Protein AF-A0A7X2BRE0-F1 (afdb_monomer)

Nearest PDB structures (foldseek):
  9hcj-assembly1_D0  TM=7.430E-01  e=8.996E+00  Dictyostelium discoideum

Foldseek 3Di:
DDPPVLVVLLCLLAVNDLVDPVSLCCNVVPSLVVLVVVLVVLVVVCVVCVVPDDPVVSVVSVVSSVSSVVSNVSSVVSNPVNDPPCVPPPVVVVVVVVVVVVVVVVD

Solvent-accessible surface area (backbone atoms only — not comparable to full-atom values): 6097 Å² total; per-residue (Å²): 130,75,56,69,70,58,49,52,40,42,46,47,34,68,71,45,60,71,85,42,65,69,51,43,49,45,40,62,74,46,35,50,56,51,50,54,49,51,40,51,52,52,52,53,55,48,61,81,45,50,92,82,49,60,69,72,56,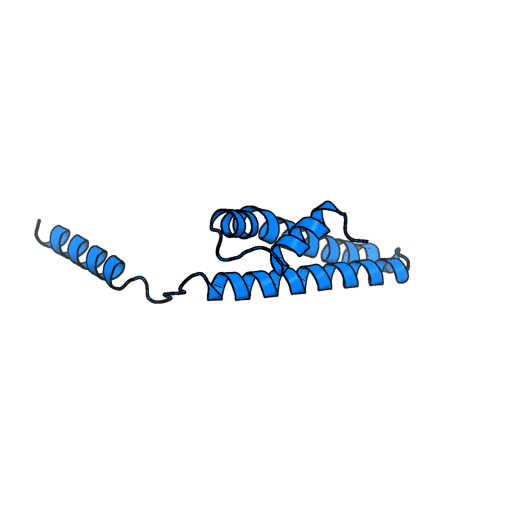56,53,52,53,50,55,46,40,50,52,50,52,51,25,52,52,47,33,50,55,52,49,54,71,70,43,83,78,60,81,57,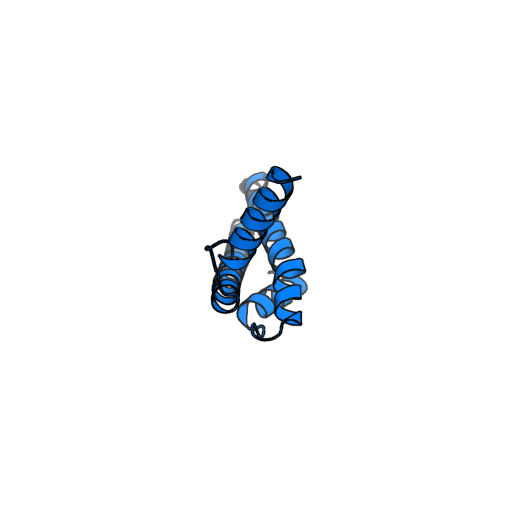70,48,68,63,65,52,47,53,52,52,53,54,52,52,56,64,71,74,104

Secondary structure (DSSP, 8-state):
---HHHHHHHHHHHHS-TTSHHHHHHIIIIIHHHHHHHHHHHHHHHHHTTTTS-HHHHHHHHHHHHHHHHHHHHHHHHHHHHS----S--HHHHHHHHHHHHHHT--

Mean predicted aligned error: 10.41 Å

Radius of gyration: 21.09 Å; Cα contacts (8 Å, |Δi|>4): 62; chains: 1; bounding box: 35×39×68 Å

Sequence (107 aa):
MLPSHLLRMVSLCISGDYQDAAVRARIKEKCIPFLAKHRR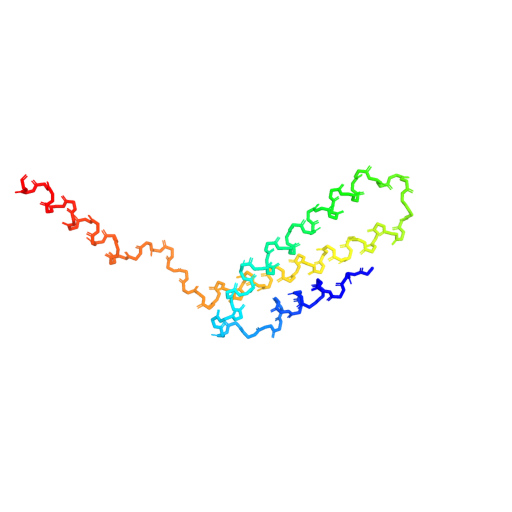EVLAGSYNGRHVRPAGFIRKMIEGSQLIRRALAHAHISLTAVESTSNVISFHAASMRRNAVNLSAIA

Structure (mmCIF, N/CA/C/O backbone):
data_AF-A0A7X2BRE0-F1
#
_entry.id   AF-A0A7X2BRE0-F1
#
loop_
_atom_site.group_PDB
_atom_site.id
_atom_site.type_symbol
_atom_site.label_atom_id
_atom_site.label_alt_id
_atom_site.label_comp_id
_atom_site.label_asym_id
_atom_site.label_entity_id
_atom_site.label_seq_id
_atom_site.pdbx_PDB_ins_code
_atom_site.Cartn_x
_atom_site.Cartn_y
_atom_site.Cartn_z
_atom_site.occupancy
_atom_site.B_iso_or_equiv
_atom_site.auth_seq_id
_atom_site.auth_comp_id
_atom_site.auth_asym_id
_atom_site.auth_atom_id
_atom_site.pdbx_PDB_model_num
ATOM 1 N N . MET A 1 1 ? 7.813 -7.621 -13.076 1.00 66.56 1 MET A N 1
ATOM 2 C CA . MET A 1 1 ? 6.589 -7.984 -12.332 1.00 66.56 1 MET A CA 1
A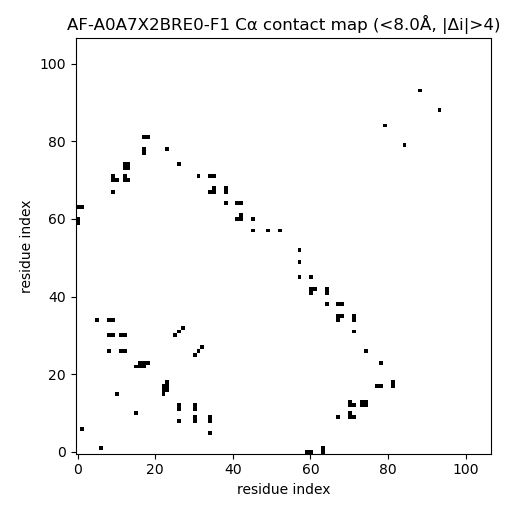TOM 3 C C . MET A 1 1 ? 6.829 -7.682 -10.869 1.00 66.56 1 MET A C 1
ATOM 5 O O . MET A 1 1 ? 7.970 -7.801 -10.437 1.00 66.56 1 MET A O 1
ATOM 9 N N . LEU A 1 2 ? 5.802 -7.256 -10.132 1.00 81.88 2 LEU A N 1
ATOM 10 C CA . LEU A 1 2 ? 5.925 -7.096 -8.684 1.00 81.88 2 LEU A CA 1
ATOM 11 C C . LEU A 1 2 ? 6.195 -8.464 -8.035 1.00 81.88 2 LEU A C 1
ATOM 13 O O . LEU A 1 2 ? 5.502 -9.426 -8.372 1.00 81.88 2 LEU A O 1
ATOM 17 N N . PRO A 1 3 ? 7.161 -8.560 -7.107 1.00 88.94 3 PRO A N 1
ATOM 18 C CA . PRO A 1 3 ? 7.341 -9.736 -6.271 1.00 88.94 3 PRO A CA 1
ATOM 19 C C . PRO A 1 3 ? 6.034 -10.187 -5.609 1.00 88.94 3 PRO A C 1
ATOM 21 O O . PRO A 1 3 ? 5.238 -9.366 -5.147 1.00 88.94 3 PRO A O 1
ATOM 24 N N . SER A 1 4 ? 5.840 -11.502 -5.509 1.00 91.75 4 SER A N 1
ATOM 25 C CA . SER A 1 4 ? 4.614 -12.113 -4.976 1.00 91.75 4 SER A CA 1
ATOM 26 C C . SER A 1 4 ? 4.261 -11.630 -3.565 1.00 91.75 4 SER A C 1
ATOM 28 O O . SER A 1 4 ? 3.094 -11.388 -3.269 1.00 91.75 4 SER A O 1
ATOM 30 N N . HIS A 1 5 ? 5.255 -11.419 -2.699 1.00 92.44 5 HIS A N 1
ATOM 31 C CA . HIS A 1 5 ? 5.029 -10.893 -1.353 1.00 92.44 5 HIS A CA 1
ATOM 32 C C . HIS A 1 5 ? 4.468 -9.459 -1.365 1.00 92.44 5 HIS A C 1
ATOM 34 O O . HIS A 1 5 ? 3.583 -9.151 -0.568 1.00 92.44 5 HIS A O 1
ATOM 40 N N . LEU A 1 6 ? 4.909 -8.605 -2.297 1.00 93.56 6 LEU A N 1
ATOM 41 C CA . LEU A 1 6 ? 4.367 -7.253 -2.456 1.00 93.56 6 LEU A CA 1
ATOM 42 C C . LEU A 1 6 ? 2.955 -7.288 -3.035 1.00 93.56 6 LEU A C 1
ATOM 44 O O . LEU A 1 6 ? 2.110 -6.519 -2.591 1.00 93.56 6 LEU A O 1
ATOM 48 N N . LEU A 1 7 ? 2.670 -8.210 -3.961 1.00 94.75 7 LEU A N 1
ATOM 49 C CA . LEU A 1 7 ? 1.309 -8.415 -4.464 1.00 94.75 7 LEU A CA 1
ATOM 50 C C . LEU A 1 7 ? 0.346 -8.829 -3.348 1.00 94.75 7 LEU A C 1
ATOM 52 O O . LEU A 1 7 ? -0.764 -8.311 -3.295 1.00 94.75 7 LEU A O 1
ATOM 56 N N . ARG A 1 8 ? 0.772 -9.685 -2.411 1.00 95.62 8 ARG A N 1
ATOM 57 C CA . ARG A 1 8 ? -0.044 -10.030 -1.233 1.00 95.62 8 ARG A CA 1
ATOM 58 C C . ARG A 1 8 ? -0.313 -8.815 -0.345 1.00 95.62 8 ARG A C 1
ATOM 60 O O . ARG A 1 8 ? -1.436 -8.639 0.109 1.00 95.62 8 ARG A O 1
ATOM 67 N N . MET A 1 9 ? 0.690 -7.964 -0.113 1.00 96.94 9 MET A N 1
ATOM 68 C CA . MET A 1 9 ? 0.499 -6.724 0.652 1.00 96.94 9 MET A CA 1
ATOM 69 C C . MET A 1 9 ? -0.447 -5.754 -0.064 1.00 96.94 9 MET A C 1
ATOM 71 O O . MET A 1 9 ? -1.330 -5.191 0.570 1.00 96.94 9 MET A O 1
ATOM 75 N N . VAL A 1 10 ? -0.297 -5.597 -1.383 1.00 96.56 10 VAL A N 1
ATOM 76 C CA . VAL A 1 10 ? -1.205 -4.801 -2.222 1.00 96.56 10 VAL A CA 1
ATOM 77 C C . VAL A 1 10 ? -2.630 -5.344 -2.142 1.00 96.56 10 VAL A C 1
ATOM 79 O O . VAL A 1 10 ? -3.555 -4.569 -1.932 1.00 96.56 10 VAL A O 1
ATOM 82 N N . SER A 1 11 ? -2.804 -6.662 -2.250 1.00 96.31 11 SER A N 1
ATOM 83 C CA . SER A 1 11 ? -4.109 -7.315 -2.131 1.00 96.31 11 SER A CA 1
ATOM 84 C C . SER A 1 11 ? -4.739 -7.068 -0.765 1.00 96.31 11 SER A C 1
ATOM 86 O O . SER A 1 11 ? -5.926 -6.773 -0.700 1.00 96.31 11 SER A O 1
ATOM 88 N N . LEU A 1 12 ? -3.959 -7.128 0.318 1.00 95.81 12 LEU A N 1
ATOM 89 C CA . LEU A 1 12 ? -4.458 -6.830 1.660 1.00 95.81 12 LEU A CA 1
ATOM 90 C C . LEU A 1 12 ? -4.883 -5.357 1.801 1.00 95.81 12 LEU A C 1
ATOM 92 O O . LEU A 1 12 ? -5.882 -5.073 2.443 1.00 95.81 12 LEU A O 1
ATOM 96 N N . CYS A 1 13 ? -4.174 -4.425 1.159 1.00 95.00 13 CYS A N 1
ATOM 97 C CA . CYS A 1 13 ? -4.530 -3.000 1.119 1.00 95.00 13 CYS A CA 1
ATOM 98 C C . CYS A 1 13 ? -5.742 -2.657 0.227 1.00 95.00 13 CYS A C 1
ATOM 100 O O . CYS A 1 13 ? -6.169 -1.503 0.202 1.00 95.00 13 CYS A O 1
ATOM 102 N N . ILE A 1 14 ? -6.250 -3.601 -0.566 1.00 95.06 14 ILE A N 1
ATOM 103 C CA . ILE A 1 14 ? -7.395 -3.376 -1.462 1.00 95.06 14 ILE A CA 1
ATOM 104 C C . ILE A 1 14 ? -8.610 -4.160 -0.972 1.00 95.06 14 ILE A C 1
ATOM 106 O O . ILE A 1 14 ? -9.693 -3.605 -0.853 1.00 95.06 14 ILE A O 1
ATOM 110 N N . SER A 1 15 ? -8.416 -5.441 -0.677 1.00 94.56 15 SER A N 1
ATOM 111 C CA . SER A 1 15 ? -9.486 -6.394 -0.376 1.00 94.56 15 SER A CA 1
ATOM 112 C C . SER A 1 15 ? -9.482 -6.867 1.077 1.00 94.56 15 SER A C 1
ATOM 114 O O . SER A 1 15 ? -10.256 -7.755 1.418 1.00 94.56 15 SER A O 1
ATOM 116 N N . GLY A 1 16 ? -8.581 -6.354 1.920 1.00 92.00 16 GLY A N 1
ATOM 117 C CA . GLY A 1 16 ? -8.569 -6.692 3.341 1.00 92.00 16 GLY A CA 1
ATOM 118 C C . GLY A 1 16 ? -9.840 -6.212 4.036 1.00 92.00 16 GLY A C 1
ATOM 119 O O . GLY A 1 16 ? -10.389 -5.172 3.680 1.00 92.00 16 GLY A O 1
ATOM 120 N N . ASP A 1 17 ? -10.291 -6.958 5.041 1.00 94.06 17 ASP A N 1
ATOM 121 C CA . ASP A 1 17 ? -11.404 -6.523 5.877 1.00 94.06 17 ASP A CA 1
ATOM 122 C C . ASP A 1 17 ? -10.948 -5.394 6.811 1.00 94.06 17 ASP A C 1
ATOM 124 O O . ASP A 1 17 ? -10.228 -5.609 7.785 1.00 94.06 17 ASP A O 1
ATOM 128 N N . TYR A 1 18 ? -11.357 -4.166 6.499 1.00 91.62 18 TYR A N 1
ATOM 129 C CA . TYR A 1 18 ? -11.023 -2.990 7.297 1.00 91.62 18 TYR A CA 1
ATOM 130 C C . TYR A 1 18 ? -11.794 -2.918 8.619 1.00 91.62 18 TYR A C 1
ATOM 132 O O . TYR A 1 18 ? -11.419 -2.112 9.471 1.00 91.62 18 TYR A O 1
ATOM 140 N N . GLN A 1 19 ? -12.828 -3.737 8.830 1.00 90.19 19 GLN A N 1
ATOM 141 C CA . GLN A 1 19 ? -13.545 -3.806 10.107 1.00 90.19 19 GLN A CA 1
ATOM 142 C C . GLN A 1 19 ? -12.765 -4.608 11.156 1.00 90.19 19 GLN A C 1
ATOM 144 O O . GLN A 1 19 ? -12.830 -4.291 12.348 1.00 90.19 19 GLN A O 1
ATOM 149 N N . ASP A 1 20 ? -11.920 -5.547 10.727 1.00 93.50 20 ASP A N 1
ATOM 150 C CA . ASP A 1 20 ? -11.016 -6.283 11.610 1.00 93.50 20 ASP A CA 1
ATOM 151 C C . ASP A 1 20 ? -9.824 -5.412 12.062 1.00 93.50 20 ASP A C 1
ATOM 153 O O . ASP A 1 20 ? -9.012 -4.919 11.270 1.00 93.50 20 ASP A O 1
ATOM 157 N N . ALA A 1 21 ? -9.691 -5.244 13.381 1.00 91.31 21 ALA A N 1
ATOM 158 C CA . ALA A 1 21 ? -8.604 -4.493 14.000 1.00 91.31 21 ALA A CA 1
ATOM 159 C C . ALA A 1 21 ? -7.216 -5.092 13.716 1.00 91.31 21 ALA A C 1
ATOM 161 O O . ALA A 1 21 ? -6.262 -4.337 13.513 1.00 91.31 21 ALA A O 1
ATOM 162 N N . ALA A 1 22 ? -7.091 -6.421 13.651 1.00 93.12 22 ALA A N 1
ATOM 163 C CA . ALA A 1 22 ? -5.821 -7.086 13.367 1.00 93.12 22 ALA A CA 1
ATOM 164 C C . ALA A 1 22 ? -5.369 -6.832 11.921 1.00 93.12 22 ALA A C 1
ATOM 166 O O . ALA A 1 22 ? -4.184 -6.593 11.658 1.00 93.12 22 ALA A O 1
ATOM 167 N N . VAL A 1 23 ? -6.318 -6.818 10.978 1.00 93.25 23 VAL A N 1
ATOM 168 C CA . VAL A 1 23 ? -6.060 -6.470 9.574 1.00 93.25 23 VAL A CA 1
ATOM 169 C C . VAL A 1 23 ? -5.652 -5.004 9.454 1.00 93.25 23 VAL A C 1
ATOM 171 O O . VAL A 1 23 ? -4.628 -4.717 8.825 1.00 93.25 23 VAL A O 1
ATOM 174 N N . ARG A 1 24 ? -6.364 -4.075 10.111 1.00 93.81 24 ARG A N 1
ATOM 175 C CA . ARG A 1 24 ? -5.980 -2.651 10.132 1.00 93.81 24 ARG A CA 1
ATOM 176 C C . ARG A 1 24 ? -4.575 -2.438 10.688 1.00 93.81 24 ARG A C 1
ATOM 178 O O . ARG A 1 24 ? -3.775 -1.750 10.051 1.00 93.81 24 ARG A O 1
ATOM 185 N N . ALA A 1 25 ? -4.254 -3.047 11.831 1.00 93.75 25 ALA A N 1
ATOM 186 C CA . ALA A 1 25 ? -2.928 -2.960 12.441 1.00 93.75 25 ALA A CA 1
ATOM 187 C C . ALA A 1 25 ? -1.847 -3.459 11.472 1.00 93.75 25 ALA A C 1
ATOM 189 O O . ALA A 1 25 ? -0.880 -2.756 11.183 1.00 93.75 25 ALA A O 1
ATOM 190 N N . ARG A 1 26 ? -2.063 -4.622 10.846 1.00 95.06 26 ARG A N 1
ATOM 191 C CA . ARG A 1 26 ? -1.136 -5.177 9.852 1.00 95.06 26 ARG A CA 1
ATOM 192 C C . ARG A 1 26 ? -0.950 -4.269 8.635 1.00 95.06 26 ARG A C 1
ATOM 194 O O . ARG A 1 26 ? 0.177 -4.123 8.153 1.00 95.06 26 ARG A O 1
ATOM 201 N N . ILE A 1 27 ? -2.023 -3.661 8.131 1.00 95.06 27 ILE A N 1
ATOM 202 C CA . ILE A 1 27 ? -1.955 -2.722 7.005 1.00 95.06 27 ILE A CA 1
ATOM 203 C C . ILE A 1 27 ? -1.119 -1.494 7.386 1.00 95.06 27 ILE A C 1
ATOM 205 O O . ILE A 1 27 ? -0.227 -1.109 6.626 1.00 95.06 27 ILE A O 1
ATOM 209 N N . LYS A 1 28 ? -1.367 -0.915 8.564 1.00 93.69 28 LYS A N 1
ATOM 210 C CA . LYS A 1 28 ? -0.684 0.285 9.065 1.00 93.69 28 LYS A CA 1
ATOM 211 C C . LYS A 1 28 ? 0.786 0.056 9.388 1.00 93.69 28 LYS A C 1
ATOM 213 O O . LYS A 1 28 ? 1.632 0.835 8.964 1.00 93.69 28 LYS A O 1
ATOM 218 N N . GLU A 1 29 ? 1.087 -1.002 10.126 1.00 95.31 29 GLU A N 1
ATOM 219 C CA . GLU A 1 29 ? 2.422 -1.241 10.674 1.00 95.31 29 GLU A CA 1
ATOM 220 C C . GLU A 1 29 ? 3.358 -1.899 9.663 1.00 95.31 29 GLU A C 1
ATOM 222 O O . GLU A 1 29 ? 4.565 -1.663 9.686 1.00 95.31 29 GLU A O 1
ATOM 227 N N . LYS A 1 30 ? 2.820 -2.732 8.761 1.00 94.75 30 LYS A N 1
ATOM 228 C CA . LYS A 1 30 ? 3.636 -3.503 7.815 1.00 94.75 30 LYS A CA 1
ATOM 229 C C . LYS A 1 30 ? 3.422 -3.065 6.378 1.00 94.75 30 LYS A C 1
ATOM 231 O O . LYS A 1 30 ? 4.379 -2.653 5.727 1.00 94.75 30 LYS A O 1
ATOM 236 N N . CYS A 1 31 ? 2.197 -3.163 5.862 1.00 94.81 31 CYS A N 1
ATOM 237 C CA . CYS A 1 31 ? 1.965 -3.020 4.423 1.00 94.81 31 CYS A CA 1
ATOM 238 C C . CYS A 1 31 ? 2.258 -1.605 3.918 1.00 94.81 31 CYS A C 1
ATOM 240 O O . CYS A 1 31 ? 3.029 -1.458 2.971 1.00 94.81 31 CYS A O 1
ATOM 242 N N . ILE A 1 32 ? 1.699 -0.570 4.553 1.00 95.25 32 ILE A N 1
ATOM 243 C CA . ILE A 1 32 ? 1.881 0.822 4.121 1.00 95.25 32 ILE A CA 1
ATOM 244 C C . ILE A 1 32 ? 3.369 1.224 4.133 1.00 95.25 32 ILE A C 1
ATOM 246 O O . ILE A 1 32 ? 3.855 1.661 3.083 1.00 95.25 32 ILE A O 1
ATOM 250 N N . PRO A 1 33 ? 4.135 1.036 5.231 1.00 95.88 33 PRO A N 1
ATOM 251 C CA . PRO A 1 33 ? 5.550 1.401 5.266 1.00 95.88 33 PRO A CA 1
ATOM 252 C C . PRO A 1 33 ? 6.391 0.666 4.219 1.00 95.88 33 PRO A C 1
ATOM 254 O O . PRO A 1 33 ? 7.168 1.305 3.503 1.00 95.88 33 PRO A O 1
ATOM 257 N N . PHE A 1 34 ? 6.215 -0.655 4.078 1.00 95.50 34 PHE A N 1
ATOM 258 C CA . PHE A 1 34 ? 6.981 -1.451 3.112 1.00 95.50 34 PHE A CA 1
ATOM 259 C C . PHE A 1 34 ? 6.675 -1.060 1.670 1.00 95.50 34 PHE A C 1
ATOM 261 O O . PHE A 1 34 ? 7.594 -0.825 0.884 1.00 95.50 34 PHE A O 1
ATOM 268 N N . LEU A 1 35 ? 5.393 -0.959 1.317 1.00 95.62 35 LEU A N 1
ATOM 269 C CA . LEU A 1 35 ? 4.972 -0.604 -0.034 1.00 95.62 35 LEU A CA 1
ATOM 270 C C . LEU A 1 35 ? 5.411 0.821 -0.396 1.00 95.62 35 LEU A C 1
ATOM 272 O O . LEU A 1 35 ? 5.922 1.049 -1.494 1.00 95.62 35 LEU A O 1
ATOM 276 N N . ALA A 1 36 ? 5.284 1.776 0.531 1.00 94.88 36 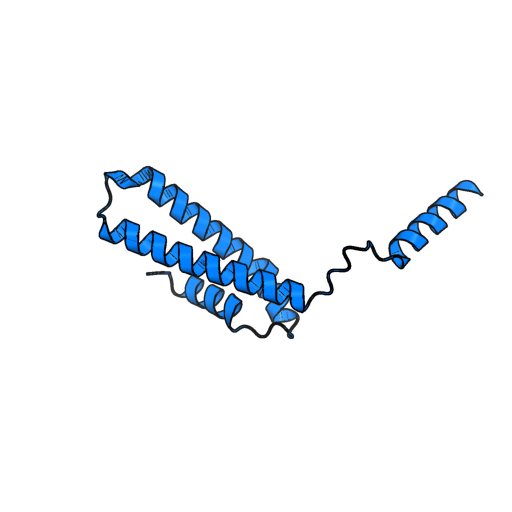ALA A N 1
ATOM 277 C CA . ALA A 1 36 ? 5.740 3.147 0.321 1.00 94.88 36 ALA A CA 1
ATOM 278 C C . ALA A 1 36 ? 7.262 3.228 0.135 1.00 94.88 36 ALA A C 1
ATOM 280 O O . ALA A 1 36 ? 7.732 3.924 -0.770 1.00 94.88 36 ALA A O 1
ATOM 281 N N . LYS A 1 37 ? 8.033 2.497 0.953 1.00 94.38 37 LYS A N 1
ATOM 282 C CA . LYS A 1 37 ? 9.493 2.404 0.827 1.00 94.38 37 LYS A CA 1
ATOM 283 C C . LYS A 1 37 ? 9.892 1.812 -0.524 1.00 94.38 37 LYS A C 1
ATOM 285 O O . LYS A 1 37 ? 10.598 2.482 -1.275 1.00 94.38 37 LYS A O 1
ATOM 290 N N . HIS A 1 38 ? 9.360 0.641 -0.874 1.00 92.94 38 HIS A N 1
ATOM 291 C CA . HIS A 1 38 ? 9.662 -0.020 -2.144 1.00 92.94 38 HIS A CA 1
ATOM 292 C C . HIS A 1 38 ? 9.335 0.878 -3.341 1.00 92.94 38 HIS A C 1
ATOM 294 O O . HIS A 1 38 ? 10.133 1.012 -4.265 1.00 92.94 38 HIS A O 1
ATOM 300 N N . ARG A 1 39 ? 8.185 1.564 -3.312 1.00 92.88 39 ARG A N 1
ATOM 301 C CA . ARG A 1 39 ? 7.806 2.508 -4.368 1.00 92.88 39 ARG A CA 1
ATOM 302 C C . ARG A 1 39 ? 8.848 3.618 -4.548 1.00 92.88 39 ARG A C 1
ATOM 304 O O . ARG A 1 39 ? 9.182 3.945 -5.686 1.00 92.88 39 ARG A O 1
ATOM 311 N N . ARG A 1 40 ? 9.348 4.210 -3.457 1.00 91.44 40 ARG A N 1
ATOM 312 C CA . ARG A 1 40 ? 10.385 5.257 -3.520 1.00 91.44 40 ARG A CA 1
ATOM 313 C C . ARG A 1 40 ? 11.698 4.717 -4.081 1.00 91.44 40 ARG A C 1
ATOM 315 O O . ARG A 1 40 ? 12.258 5.339 -4.976 1.00 91.44 40 ARG A O 1
ATOM 322 N N . GLU A 1 41 ? 12.142 3.555 -3.612 1.00 90.12 41 GLU A N 1
ATOM 323 C CA . GLU A 1 41 ? 13.375 2.901 -4.077 1.00 90.12 41 GLU A CA 1
ATOM 324 C C . GLU A 1 41 ? 13.319 2.579 -5.571 1.00 90.12 41 GLU A C 1
ATOM 326 O O . GLU A 1 41 ? 14.256 2.867 -6.312 1.00 90.12 41 GLU A O 1
ATOM 331 N N . VAL A 1 42 ? 12.185 2.051 -6.036 1.00 87.38 42 VAL A N 1
ATOM 332 C CA . VAL A 1 42 ? 11.942 1.777 -7.453 1.00 87.38 42 VAL A CA 1
ATOM 333 C C . VAL A 1 42 ? 12.037 3.045 -8.292 1.00 87.38 42 VAL A C 1
ATOM 335 O O . VAL A 1 42 ? 12.681 3.027 -9.340 1.00 87.38 42 VAL A O 1
ATOM 338 N N . LEU A 1 43 ? 11.405 4.138 -7.861 1.00 86.12 43 LEU A N 1
ATOM 339 C CA . LEU A 1 43 ? 11.419 5.396 -8.609 1.00 86.12 43 LEU A CA 1
ATOM 340 C C . LEU A 1 43 ? 12.820 6.023 -8.633 1.00 86.12 43 LEU A C 1
ATOM 342 O O . LEU A 1 43 ? 13.280 6.421 -9.701 1.00 86.12 43 LEU A O 1
ATOM 346 N N . ALA A 1 44 ? 13.524 6.034 -7.499 1.00 85.81 44 ALA A N 1
ATOM 347 C CA . ALA A 1 44 ? 14.893 6.539 -7.406 1.00 85.81 44 ALA A CA 1
ATOM 348 C C . ALA A 1 44 ? 15.872 5.706 -8.252 1.00 85.81 44 ALA A C 1
ATOM 350 O O . ALA A 1 44 ? 16.633 6.248 -9.052 1.00 85.81 44 ALA A O 1
ATOM 351 N N . GLY A 1 45 ? 15.804 4.376 -8.150 1.00 79.25 45 GLY A N 1
ATOM 352 C CA . GLY A 1 45 ? 16.632 3.470 -8.947 1.00 79.25 45 GLY A CA 1
ATOM 353 C C . GLY A 1 45 ? 16.310 3.521 -10.443 1.00 79.25 45 GLY A C 1
ATOM 354 O O . GLY A 1 45 ? 17.208 3.383 -11.274 1.00 79.25 45 GLY A O 1
ATOM 355 N N . SER A 1 46 ? 15.044 3.764 -10.799 1.00 75.56 46 SER A N 1
ATOM 356 C CA . SER A 1 46 ? 14.646 3.980 -12.195 1.00 75.56 46 SER A CA 1
ATOM 357 C C . SER A 1 46 ? 15.210 5.286 -12.745 1.00 75.56 46 SER A C 1
ATOM 359 O O . SER A 1 46 ? 15.573 5.318 -13.913 1.00 75.56 46 SER A O 1
ATOM 361 N N . TYR A 1 47 ? 15.329 6.333 -11.925 1.00 77.81 47 TYR A N 1
ATOM 362 C CA . TYR A 1 47 ? 15.927 7.606 -12.327 1.00 77.81 47 TYR A CA 1
ATOM 363 C C . TYR A 1 47 ? 17.449 7.493 -12.527 1.00 77.81 47 TYR A C 1
ATOM 365 O O . TYR A 1 47 ? 17.944 7.820 -13.605 1.00 77.81 47 TYR A O 1
ATOM 373 N N . ASN A 1 48 ? 18.173 6.940 -11.546 1.00 78.62 48 ASN A N 1
ATOM 374 C CA . ASN A 1 48 ? 19.643 6.876 -11.551 1.00 78.62 48 ASN A CA 1
ATOM 375 C C . ASN A 1 48 ? 20.231 5.986 -12.666 1.00 78.62 48 ASN A C 1
ATOM 377 O O . ASN A 1 48 ? 21.366 6.190 -13.078 1.00 78.62 48 ASN A O 1
ATOM 381 N N . GLY A 1 49 ? 19.475 5.000 -13.166 1.00 72.62 49 GLY A N 1
ATOM 382 C CA . GLY A 1 49 ? 19.926 4.054 -14.198 1.00 72.62 49 GLY A CA 1
ATOM 383 C C . GLY A 1 49 ? 19.192 4.154 -15.536 1.00 72.62 49 GLY A C 1
ATOM 384 O O . GLY A 1 49 ? 19.314 3.240 -16.352 1.00 72.62 49 GLY A O 1
ATOM 385 N N . ARG A 1 50 ? 18.391 5.206 -15.767 1.00 73.38 50 ARG A N 1
ATOM 386 C CA . ARG A 1 50 ? 17.440 5.264 -16.897 1.00 73.38 50 ARG A CA 1
ATOM 387 C C . ARG A 1 50 ? 18.085 5.149 -18.278 1.00 73.38 50 ARG A C 1
ATOM 389 O O . ARG A 1 50 ? 17.484 4.580 -19.176 1.00 73.38 50 ARG A O 1
ATOM 396 N N . HIS A 1 51 ? 19.297 5.675 -18.438 1.00 78.38 51 HIS A N 1
ATOM 397 C CA . HIS A 1 51 ? 19.979 5.746 -19.733 1.00 78.38 51 HIS A CA 1
ATOM 398 C C . HIS A 1 51 ? 20.578 4.404 -20.172 1.00 78.38 51 HIS A C 1
ATOM 400 O O . HIS A 1 51 ? 20.815 4.198 -21.355 1.00 78.38 51 HIS A O 1
ATOM 406 N N . VAL A 1 52 ? 20.796 3.488 -19.225 1.00 82.12 52 VAL A N 1
ATOM 407 C CA . VAL A 1 52 ? 21.447 2.188 -19.460 1.00 82.12 52 VAL A CA 1
ATOM 408 C C . VAL A 1 52 ? 20.415 1.057 -19.570 1.00 82.12 52 VAL A C 1
ATOM 410 O O . VAL A 1 52 ? 20.727 -0.047 -20.006 1.00 82.12 52 VAL A O 1
ATOM 413 N N . ARG A 1 53 ? 19.162 1.300 -19.164 1.00 78.38 53 ARG A N 1
ATOM 414 C CA . ARG A 1 53 ? 18.131 0.259 -19.077 1.00 78.38 53 ARG A CA 1
ATOM 415 C C . ARG A 1 53 ? 17.221 0.246 -20.309 1.00 78.38 53 ARG A C 1
ATOM 417 O O . ARG A 1 53 ? 16.813 1.309 -20.772 1.00 78.38 53 ARG A O 1
ATOM 424 N N . PRO A 1 54 ? 16.797 -0.940 -20.783 1.00 84.12 54 PRO A N 1
ATOM 425 C CA . PRO A 1 54 ? 15.821 -1.046 -21.865 1.00 84.12 54 PRO A CA 1
ATOM 426 C C . PRO A 1 54 ? 14.502 -0.334 -21.531 1.00 84.12 54 PRO A C 1
ATOM 428 O O . PRO A 1 54 ? 13.990 -0.449 -20.415 1.00 84.12 54 PRO A O 1
ATOM 431 N N . ALA A 1 55 ? 13.885 0.325 -22.514 1.00 77.12 55 ALA A N 1
ATOM 432 C CA . ALA A 1 55 ? 12.626 1.056 -22.319 1.00 77.12 55 ALA A CA 1
ATOM 433 C C . ALA A 1 55 ? 11.497 0.176 -21.738 1.00 77.12 55 ALA A C 1
ATOM 435 O O . ALA A 1 55 ? 10.761 0.596 -20.841 1.00 77.12 55 ALA A O 1
ATOM 436 N N . GLY A 1 56 ? 11.404 -1.086 -22.176 1.00 82.56 56 GLY A N 1
ATOM 437 C CA . GLY A 1 56 ? 10.429 -2.050 -21.654 1.00 82.56 56 GLY A CA 1
ATOM 438 C C . GLY A 1 56 ? 10.619 -2.387 -20.169 1.00 82.56 56 GLY A C 1
ATOM 439 O O . GLY A 1 56 ? 9.652 -2.729 -19.488 1.00 82.56 56 GLY A O 1
ATOM 440 N N . PHE A 1 57 ? 11.838 -2.253 -19.639 1.00 82.69 57 PHE A N 1
ATOM 441 C CA . PHE A 1 57 ? 12.110 -2.417 -18.212 1.00 82.69 57 PHE A CA 1
ATOM 442 C C . PHE A 1 57 ? 11.537 -1.240 -17.413 1.00 82.69 57 PHE A C 1
ATOM 444 O O . PHE A 1 57 ? 10.814 -1.447 -16.439 1.00 82.69 57 PHE A O 1
ATOM 451 N N . ILE A 1 58 ? 11.814 -0.007 -17.850 1.00 81.44 58 ILE A N 1
ATOM 452 C CA . ILE A 1 58 ? 11.361 1.218 -17.172 1.00 81.44 58 ILE A CA 1
ATOM 453 C C . ILE A 1 58 ? 9.833 1.265 -17.125 1.00 81.44 58 ILE A C 1
ATOM 455 O O . ILE A 1 58 ? 9.256 1.492 -16.061 1.00 81.44 58 ILE A O 1
ATOM 459 N N . ARG A 1 59 ? 9.171 0.959 -18.248 1.00 85.06 59 ARG A N 1
ATOM 460 C CA . ARG A 1 59 ? 7.706 0.899 -18.325 1.00 85.06 59 ARG A CA 1
ATOM 461 C C . ARG A 1 59 ? 7.111 -0.044 -17.273 1.00 85.06 59 ARG A C 1
ATOM 463 O O . ARG A 1 59 ? 6.231 0.364 -16.520 1.00 85.06 59 ARG A O 1
ATOM 470 N N . LYS A 1 60 ? 7.650 -1.261 -17.148 1.00 85.81 60 LYS A N 1
ATOM 471 C CA . LYS A 1 60 ? 7.191 -2.252 -16.156 1.00 85.81 60 LYS A CA 1
ATOM 472 C C . LYS A 1 60 ? 7.378 -1.772 -14.711 1.00 85.81 60 LYS A C 1
ATOM 474 O O . LYS A 1 60 ? 6.536 -2.056 -13.859 1.00 85.81 60 LYS A O 1
ATOM 479 N N . MET A 1 61 ? 8.463 -1.052 -14.417 1.00 85.38 61 MET A N 1
ATOM 480 C CA . MET A 1 61 ? 8.691 -0.484 -13.081 1.00 85.38 61 MET A CA 1
ATOM 481 C C . MET A 1 61 ? 7.691 0.628 -12.753 1.00 85.38 61 MET A C 1
ATOM 483 O O . MET A 1 61 ? 7.171 0.682 -11.635 1.00 85.38 61 MET A O 1
ATOM 487 N N . ILE A 1 62 ? 7.384 1.486 -13.730 1.00 86.75 62 ILE A N 1
ATOM 488 C CA . ILE A 1 62 ? 6.387 2.552 -13.585 1.00 86.75 62 ILE A CA 1
ATOM 489 C C . ILE A 1 62 ? 4.997 1.955 -13.344 1.00 86.75 62 ILE A C 1
ATOM 491 O O . ILE A 1 62 ? 4.322 2.365 -12.401 1.00 86.75 62 ILE A O 1
ATOM 495 N N . GLU A 1 63 ? 4.590 0.953 -14.126 1.00 89.81 63 GLU A N 1
ATOM 496 C CA . GLU A 1 63 ? 3.301 0.264 -13.964 1.00 89.81 63 GLU A CA 1
ATOM 497 C C . GLU A 1 63 ? 3.158 -0.348 -12.556 1.00 89.81 63 GLU A C 1
ATOM 499 O O . GLU A 1 63 ? 2.145 -0.141 -11.879 1.00 89.81 63 GLU A O 1
ATOM 504 N N . GLY A 1 64 ? 4.202 -1.020 -12.054 1.00 89.00 64 GLY A N 1
ATOM 505 C CA . GLY A 1 64 ? 4.215 -1.553 -10.687 1.00 89.00 64 GLY A CA 1
ATOM 506 C C . GLY A 1 64 ? 4.130 -0.463 -9.609 1.00 89.00 64 GLY A C 1
ATOM 507 O O . GLY A 1 64 ? 3.362 -0.580 -8.653 1.00 89.00 64 GLY A O 1
ATOM 508 N N . SER A 1 65 ? 4.859 0.641 -9.787 1.00 91.31 65 SER A N 1
ATOM 509 C CA . SER A 1 65 ? 4.816 1.802 -8.885 1.00 91.31 65 SER A CA 1
ATOM 510 C C . SER A 1 65 ? 3.432 2.464 -8.846 1.00 91.31 65 SER A C 1
ATOM 512 O O . SER A 1 65 ? 2.961 2.879 -7.781 1.00 91.31 65 SER A O 1
ATOM 514 N N . GLN A 1 66 ? 2.740 2.527 -9.986 1.00 93.31 66 GLN A N 1
ATOM 515 C CA . GLN A 1 66 ? 1.372 3.038 -10.073 1.00 93.31 66 GLN A CA 1
ATOM 516 C C . GLN A 1 66 ? 0.367 2.129 -9.362 1.00 93.31 66 GLN A C 1
ATOM 518 O O . GLN A 1 66 ? -0.538 2.639 -8.699 1.00 93.31 66 GLN A O 1
ATOM 523 N N . LEU A 1 67 ? 0.520 0.803 -9.462 1.00 94.44 67 LEU A N 1
ATOM 524 C CA . LEU A 1 67 ? -0.315 -0.136 -8.712 1.00 94.44 67 LEU A CA 1
ATOM 525 C C . LEU A 1 67 ? -0.160 0.075 -7.202 1.00 94.44 67 LEU A C 1
ATOM 527 O O . LEU A 1 67 ? -1.162 0.256 -6.514 1.00 94.44 67 LEU A O 1
ATOM 531 N N . ILE A 1 68 ? 1.081 0.149 -6.709 1.00 95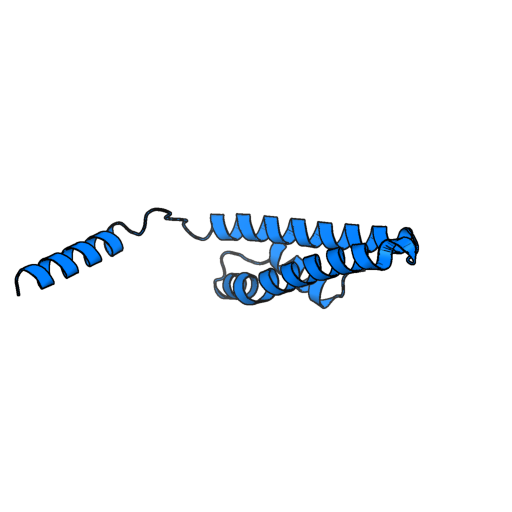.06 68 ILE A N 1
ATOM 532 C CA . ILE A 1 68 ? 1.346 0.429 -5.292 1.00 95.06 68 ILE A CA 1
ATOM 533 C C . ILE A 1 68 ? 0.718 1.762 -4.875 1.00 95.06 68 ILE A C 1
ATOM 535 O O . ILE A 1 68 ? 0.061 1.833 -3.840 1.00 95.06 68 ILE A O 1
ATOM 539 N N . ARG A 1 69 ? 0.881 2.821 -5.679 1.00 95.38 69 ARG A N 1
ATOM 540 C CA . ARG A 1 69 ? 0.298 4.137 -5.375 1.00 95.38 69 ARG A CA 1
ATOM 541 C C . ARG A 1 69 ? -1.219 4.054 -5.195 1.00 95.38 69 ARG A C 1
ATOM 543 O O . ARG A 1 69 ? -1.741 4.627 -4.246 1.00 95.38 69 ARG A O 1
ATOM 550 N N . ARG A 1 70 ? -1.912 3.353 -6.098 1.00 96.56 70 ARG A N 1
ATOM 551 C CA . ARG A 1 70 ? -3.370 3.171 -6.034 1.00 96.56 70 ARG A CA 1
ATOM 552 C C . ARG A 1 70 ? -3.787 2.387 -4.791 1.00 96.56 70 ARG A C 1
ATOM 554 O O . ARG A 1 70 ? -4.703 2.816 -4.102 1.00 96.56 70 ARG A O 1
ATOM 561 N N . ALA A 1 71 ? -3.074 1.309 -4.467 1.00 95.56 71 ALA A N 1
ATOM 562 C CA . ALA A 1 71 ? -3.339 0.511 -3.271 1.00 95.56 71 ALA A CA 1
ATOM 563 C C . ALA A 1 71 ? -3.154 1.317 -1.974 1.00 95.56 71 ALA A C 1
ATOM 565 O O . ALA A 1 71 ? -3.983 1.244 -1.075 1.00 95.56 71 ALA A O 1
ATOM 566 N N . LEU A 1 72 ? -2.098 2.133 -1.892 1.00 95.31 72 LEU A N 1
ATOM 567 C CA . LEU A 1 72 ? -1.860 3.006 -0.740 1.00 95.31 72 LEU A CA 1
ATOM 568 C C . LEU A 1 72 ? -2.946 4.078 -0.592 1.00 95.31 72 LEU A C 1
ATOM 570 O O . LEU A 1 72 ? -3.395 4.331 0.522 1.00 95.31 72 LEU A O 1
ATOM 574 N N . ALA A 1 73 ? -3.384 4.687 -1.697 1.00 95.50 73 ALA A N 1
ATOM 575 C CA . ALA A 1 73 ? -4.467 5.670 -1.676 1.00 95.50 73 ALA A CA 1
ATOM 576 C C . ALA A 1 73 ? -5.789 5.040 -1.212 1.00 95.50 73 ALA A C 1
ATOM 578 O O . ALA A 1 73 ? -6.460 5.592 -0.345 1.00 95.50 73 ALA A O 1
ATOM 579 N N . HIS A 1 74 ? -6.120 3.855 -1.733 1.00 95.38 74 HIS A N 1
ATOM 580 C CA . HIS A 1 74 ? -7.292 3.093 -1.309 1.00 95.38 74 HIS A CA 1
ATOM 581 C C . HIS A 1 74 ? -7.250 2.767 0.188 1.00 95.38 74 HIS A C 1
ATOM 583 O O . HIS A 1 74 ? -8.213 3.024 0.911 1.00 95.38 74 HIS A O 1
ATOM 589 N N . ALA A 1 75 ? -6.115 2.251 0.669 1.00 93.31 75 ALA A N 1
ATOM 590 C CA . ALA A 1 75 ? -5.949 1.925 2.076 1.00 93.31 75 ALA A CA 1
ATOM 591 C C . ALA A 1 75 ? -6.063 3.155 2.974 1.00 93.31 75 ALA A C 1
ATOM 593 O O . ALA A 1 75 ? -6.655 3.063 4.043 1.00 93.31 75 ALA A O 1
ATOM 594 N N . HIS A 1 76 ? -5.535 4.301 2.542 1.00 92.00 76 HIS A N 1
ATOM 595 C CA . HIS A 1 76 ? -5.672 5.547 3.285 1.00 92.00 76 HIS A CA 1
ATOM 596 C C . HIS A 1 76 ? -7.141 5.963 3.420 1.00 92.00 76 HIS A C 1
ATOM 598 O O . HIS A 1 76 ? -7.606 6.142 4.539 1.00 92.00 76 HIS A O 1
ATOM 604 N N . ILE A 1 77 ? -7.885 6.018 2.309 1.00 90.94 77 ILE A N 1
ATOM 605 C CA . ILE A 1 77 ? -9.317 6.361 2.305 1.00 90.94 77 ILE A CA 1
ATOM 606 C C . ILE A 1 77 ? -10.111 5.400 3.198 1.00 90.94 77 ILE A C 1
ATOM 608 O O . ILE A 1 77 ? -10.911 5.837 4.020 1.00 90.94 77 ILE A O 1
ATOM 612 N N . SER A 1 78 ? -9.858 4.097 3.072 1.00 91.94 78 SER A N 1
ATOM 613 C CA . SER A 1 78 ? -10.575 3.064 3.828 1.00 91.94 78 SER A CA 1
ATOM 614 C C . SER A 1 78 ? -10.290 3.14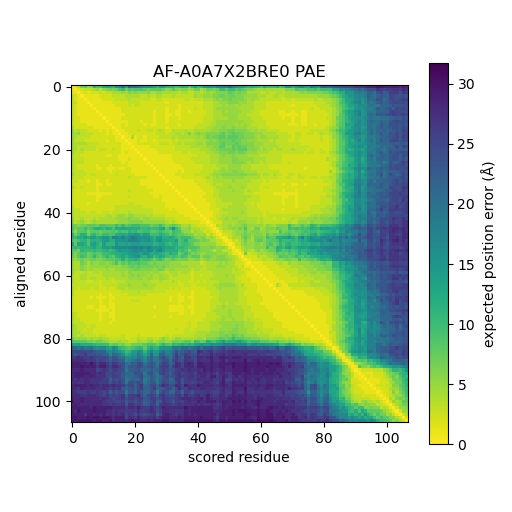5 5.328 1.00 91.94 78 SER A C 1
ATOM 616 O O . SER A 1 78 ? -11.208 3.048 6.137 1.00 91.94 78 SER A O 1
ATOM 618 N N . LEU A 1 79 ? -9.032 3.378 5.719 1.00 90.12 79 LEU A N 1
ATOM 619 C CA . LEU A 1 79 ? -8.677 3.577 7.126 1.00 90.12 79 LEU A CA 1
ATOM 620 C C . LEU A 1 79 ? -9.320 4.843 7.691 1.00 90.12 79 LEU A C 1
ATOM 622 O O . LEU A 1 79 ? -9.852 4.792 8.791 1.00 90.12 79 LEU A O 1
ATOM 626 N N . THR A 1 80 ? -9.318 5.947 6.944 1.00 87.50 80 THR A N 1
ATOM 627 C CA . THR A 1 80 ? -9.959 7.204 7.359 1.00 87.50 80 THR A CA 1
ATOM 628 C C . THR A 1 80 ? -11.479 7.083 7.472 1.00 87.50 80 THR A C 1
ATOM 630 O O . THR A 1 80 ? -12.078 7.755 8.301 1.00 87.50 80 THR A O 1
ATOM 633 N N . ALA A 1 81 ? -12.116 6.229 6.669 1.00 86.94 81 ALA A N 1
ATOM 634 C CA . ALA A 1 81 ? -13.551 5.982 6.771 1.00 86.94 81 ALA A CA 1
ATOM 635 C C . ALA A 1 81 ? -13.925 5.171 8.026 1.00 86.94 81 ALA A C 1
ATOM 637 O O . ALA A 1 81 ? -14.979 5.404 8.612 1.00 86.94 81 ALA A O 1
ATOM 638 N N . VAL A 1 82 ? -13.077 4.219 8.433 1.00 84.44 82 VAL A N 1
ATOM 639 C CA . VAL A 1 82 ? -13.318 3.362 9.610 1.00 84.44 82 VAL A CA 1
ATOM 640 C C . VAL A 1 82 ? -12.877 4.033 10.909 1.00 84.44 82 VAL A C 1
ATOM 642 O O . VAL A 1 82 ? -13.508 3.871 11.951 1.00 84.44 82 VAL A O 1
ATOM 645 N N . GLU A 1 83 ? -11.784 4.785 10.873 1.00 71.88 83 GLU A N 1
ATOM 646 C CA . GLU A 1 83 ? -11.279 5.498 12.036 1.00 71.88 83 GLU A CA 1
ATOM 647 C C . GLU A 1 83 ? -11.902 6.881 12.070 1.00 71.88 83 GLU A C 1
ATOM 649 O O . GLU A 1 83 ? -11.589 7.725 11.237 1.00 71.88 83 GLU A O 1
ATOM 654 N N . SER A 1 84 ? -12.773 7.127 13.050 1.00 59.75 84 SER A N 1
ATOM 655 C CA . SER A 1 84 ? -13.347 8.449 13.274 1.00 59.75 84 SER A CA 1
ATOM 656 C C . SER A 1 84 ? -12.220 9.479 13.396 1.00 59.75 84 SER A C 1
ATOM 658 O O . SER A 1 84 ? -11.558 9.565 14.435 1.00 59.75 84 SER A O 1
ATOM 660 N N . THR A 1 85 ? -11.992 10.275 12.349 1.00 58.22 85 THR A N 1
ATOM 661 C CA . THR A 1 85 ? -11.093 11.426 12.401 1.00 58.22 85 THR A CA 1
ATOM 662 C C . THR A 1 85 ? -11.784 12.522 13.188 1.00 58.22 85 THR A C 1
ATOM 664 O O . THR A 1 85 ? -12.287 13.503 12.641 1.00 58.22 85 THR A O 1
ATOM 667 N N . SER A 1 86 ? -11.818 12.361 14.507 1.00 51.28 86 SER A N 1
ATOM 668 C CA . SER A 1 86 ? -12.000 13.499 15.387 1.00 51.28 86 SER A CA 1
ATOM 669 C C . SER A 1 86 ? -10.717 14.327 15.304 1.00 51.28 86 SER A C 1
ATOM 671 O O . SER A 1 86 ? -9.832 14.220 16.146 1.00 51.28 86 SER A O 1
ATOM 673 N N . ASN A 1 87 ? -10.609 15.163 14.266 1.00 52.00 87 ASN A N 1
ATOM 674 C CA . ASN A 1 87 ? -9.628 16.255 14.204 1.00 52.00 87 ASN A CA 1
ATOM 675 C C . ASN A 1 87 ? -9.833 17.241 15.366 1.00 52.00 87 ASN A C 1
ATOM 677 O O . ASN A 1 87 ? -8.960 18.040 15.696 1.00 52.00 87 ASN A O 1
ATOM 681 N N . VAL A 1 88 ? -10.989 17.157 16.024 1.00 49.91 88 VAL A N 1
ATOM 682 C CA . VAL A 1 88 ? -11.193 17.685 17.359 1.00 49.91 88 VAL A CA 1
ATOM 683 C C . VAL A 1 88 ? -10.396 16.797 18.307 1.00 49.91 88 VAL A C 1
ATOM 685 O O . VAL A 1 88 ? -10.824 15.696 18.648 1.00 49.91 88 VAL A O 1
ATOM 688 N N . ILE A 1 89 ? -9.223 17.269 18.731 1.00 52.72 89 ILE A N 1
ATOM 689 C CA . ILE A 1 89 ? -8.604 16.866 19.999 1.00 52.72 89 ILE A CA 1
ATOM 690 C C . ILE A 1 89 ? -9.752 16.667 20.982 1.00 52.72 89 ILE A C 1
ATOM 692 O O . ILE A 1 89 ? -10.391 17.661 21.319 1.00 52.72 89 ILE A O 1
ATOM 696 N N . SER A 1 90 ? -10.072 15.414 21.333 1.00 59.03 90 SER A N 1
ATOM 697 C CA . SER A 1 90 ? -11.331 15.087 22.014 1.00 59.03 90 SER A CA 1
ATOM 698 C C . SER A 1 90 ? -11.623 16.144 23.079 1.00 59.03 90 SER A C 1
ATOM 700 O O . SER A 1 90 ? -10.762 16.412 23.923 1.00 59.03 90 SER A O 1
ATOM 702 N N . PHE A 1 91 ? -12.774 16.821 22.997 1.00 57.91 91 PHE A N 1
ATOM 703 C CA . PHE A 1 91 ? -13.123 17.883 23.951 1.00 57.91 91 PHE A CA 1
ATOM 704 C C . PHE A 1 91 ? -12.937 17.400 25.393 1.00 57.91 91 PHE A C 1
ATOM 706 O O . PHE A 1 91 ? -12.510 18.165 26.250 1.00 57.91 91 PHE A O 1
ATOM 713 N N . HIS A 1 92 ? -13.139 16.101 25.617 1.00 60.81 92 HIS A N 1
ATOM 714 C CA . HIS A 1 92 ? -12.801 15.391 26.837 1.00 60.81 92 HIS A CA 1
ATOM 715 C C . HIS A 1 92 ? -11.304 15.449 27.208 1.00 60.81 92 HIS A C 1
ATOM 717 O O . HIS A 1 92 ? -10.973 15.921 28.289 1.00 60.81 92 HIS A O 1
ATOM 723 N N . ALA A 1 93 ? -10.366 15.047 26.338 1.00 64.06 93 ALA A N 1
ATOM 724 C CA . ALA A 1 93 ? -8.930 15.157 26.636 1.00 64.06 93 ALA A CA 1
ATOM 725 C C . ALA A 1 93 ? -8.454 16.614 26.772 1.00 64.06 93 ALA A C 1
ATOM 727 O O . ALA A 1 93 ? -7.547 16.896 27.554 1.00 64.06 93 ALA A O 1
ATOM 728 N N . ALA A 1 94 ? -9.054 17.554 26.034 1.00 64.12 94 ALA A N 1
ATOM 729 C CA . ALA A 1 94 ? -8.783 18.981 26.206 1.00 64.12 94 ALA A CA 1
ATOM 730 C C . ALA A 1 94 ? -9.324 19.514 27.549 1.00 64.12 94 ALA A C 1
ATOM 732 O O . ALA A 1 94 ? -8.631 20.274 28.223 1.00 64.12 94 ALA A O 1
ATOM 733 N N . SER A 1 95 ? -10.521 19.086 27.960 1.00 71.06 95 SER A N 1
ATOM 734 C CA . SER A 1 95 ? -11.139 19.413 29.251 1.00 71.06 95 SER A CA 1
ATOM 735 C C . SER A 1 95 ? -10.343 18.837 30.421 1.00 71.06 95 SER A C 1
ATOM 737 O O . SER A 1 95 ? -10.023 19.576 31.348 1.00 71.06 95 SER A O 1
ATOM 739 N N . MET A 1 96 ? -9.919 17.574 30.338 1.00 73.44 96 MET A N 1
ATOM 740 C CA . MET A 1 96 ? -9.082 16.932 31.356 1.00 73.44 96 MET A CA 1
ATOM 741 C C . MET A 1 96 ? -7.753 17.668 31.556 1.00 73.44 96 MET A C 1
ATOM 743 O O . MET A 1 96 ? -7.346 17.895 32.692 1.00 73.44 96 MET A O 1
ATOM 747 N N . ARG A 1 97 ? -7.104 18.123 30.473 1.00 70.81 97 ARG A N 1
ATOM 748 C CA . ARG A 1 97 ? -5.891 18.951 30.581 1.00 70.81 97 ARG A CA 1
ATOM 749 C C . ARG A 1 97 ? -6.156 20.309 31.234 1.00 70.81 97 ARG A C 1
ATOM 751 O O . ARG A 1 97 ? -5.353 20.726 32.056 1.00 70.81 97 ARG A O 1
ATOM 758 N N . ARG A 1 98 ? -7.269 20.986 30.920 1.00 69.75 98 ARG A N 1
ATOM 759 C CA . ARG A 1 98 ? -7.625 22.255 31.593 1.00 69.75 98 ARG A CA 1
ATOM 760 C C . ARG A 1 98 ? -7.900 22.061 33.081 1.00 69.75 98 ARG A C 1
ATOM 762 O O . ARG A 1 98 ? -7.426 22.854 33.884 1.00 69.75 98 ARG A O 1
ATOM 769 N N . ASN A 1 99 ? -8.623 21.006 33.451 1.00 71.44 99 ASN A N 1
ATOM 770 C CA . ASN A 1 99 ? -8.923 20.719 34.853 1.00 71.44 99 ASN A CA 1
ATOM 771 C C . ASN A 1 99 ? -7.652 20.374 35.641 1.00 71.44 99 ASN A C 1
ATOM 773 O O . ASN A 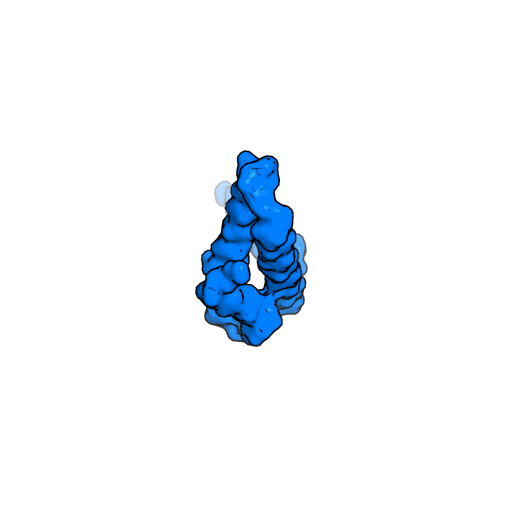1 99 ? -7.482 20.867 36.750 1.00 71.44 99 ASN A O 1
ATOM 777 N N . ALA A 1 100 ? -6.733 19.603 35.051 1.00 71.56 100 ALA A N 1
ATOM 778 C CA . ALA A 1 100 ? -5.436 19.306 35.659 1.00 71.56 100 ALA A CA 1
ATOM 779 C C . ALA A 1 100 ? -4.580 20.570 35.875 1.00 71.56 100 ALA A C 1
ATOM 781 O O . ALA A 1 100 ? -3.977 20.723 36.932 1.00 71.56 100 ALA A O 1
ATOM 782 N N . VAL A 1 101 ? -4.573 21.501 34.912 1.00 70.06 101 VAL A N 1
ATOM 783 C CA . VAL A 1 101 ? -3.863 22.789 35.033 1.00 70.06 101 VAL A CA 1
ATOM 784 C C . VAL A 1 101 ? -4.493 23.685 36.108 1.00 70.06 101 VAL A C 1
ATOM 786 O O . VAL A 1 101 ? -3.770 24.282 36.902 1.00 70.06 101 VAL A O 1
ATOM 789 N N . ASN A 1 102 ? -5.826 23.739 36.199 1.00 60.44 102 ASN A N 1
ATOM 790 C CA . ASN A 1 102 ? -6.509 24.505 37.247 1.00 60.44 102 ASN A CA 1
ATOM 791 C C . ASN A 1 102 ? -6.240 23.948 38.652 1.00 60.44 102 ASN A C 1
ATOM 793 O O . ASN A 1 102 ? -6.058 24.724 39.582 1.00 60.44 102 ASN A O 1
ATOM 797 N N . LEU A 1 103 ? -6.164 22.625 38.814 1.00 59.75 103 LEU A N 1
ATOM 798 C CA . LEU A 1 103 ? -5.825 22.000 40.098 1.00 59.75 103 LEU A CA 1
ATOM 799 C C . LEU A 1 103 ? -4.385 22.311 40.534 1.00 59.75 103 LEU A C 1
ATOM 801 O O . LEU A 1 103 ? -4.148 22.525 41.716 1.00 59.75 103 LEU A O 1
ATOM 805 N N . SER A 1 104 ? -3.440 22.403 39.592 1.00 58.97 104 SER A N 1
ATOM 806 C CA . SER A 1 104 ? -2.054 22.799 39.891 1.00 58.97 104 SER A CA 1
ATOM 807 C C . SER A 1 104 ? -1.865 24.289 40.196 1.00 58.97 104 SER A C 1
ATOM 809 O O . SER A 1 104 ? -0.814 24.666 40.695 1.00 58.97 104 SER A O 1
ATOM 811 N N . ALA A 1 105 ? -2.853 25.133 39.885 1.00 56.47 105 ALA A N 1
ATOM 812 C CA . ALA A 1 105 ? -2.817 26.573 40.158 1.00 56.47 105 ALA A CA 1
ATOM 813 C C . ALA A 1 105 ? -3.468 26.956 41.503 1.00 56.47 105 ALA A C 1
ATOM 815 O O . ALA A 1 105 ? -3.415 28.120 41.893 1.00 56.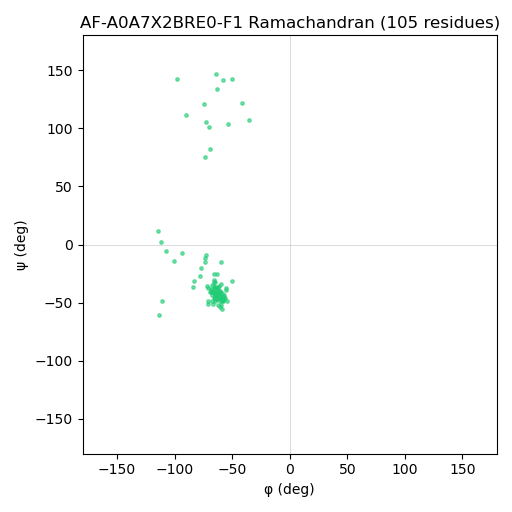47 105 ALA A O 1
ATOM 816 N N . ILE A 1 106 ? -4.113 25.998 42.179 1.00 54.88 106 ILE A N 1
ATOM 817 C CA . ILE A 1 106 ? -4.807 26.178 43.469 1.00 54.88 106 ILE A CA 1
ATOM 818 C C . ILE A 1 106 ? -4.016 25.520 44.624 1.00 54.88 106 ILE A C 1
ATOM 820 O O . ILE A 1 106 ? -4.388 25.675 45.786 1.00 54.88 106 ILE A O 1
ATOM 824 N N . ALA A 1 107 ? -2.931 24.801 44.315 1.00 47.16 107 ALA A N 1
ATOM 825 C CA . ALA A 1 107 ? -2.027 24.181 45.286 1.00 47.16 107 ALA A CA 1
ATOM 826 C C . ALA A 1 107 ? -0.867 25.110 45.669 1.00 47.16 107 ALA A C 1
ATOM 828 O O . ALA A 1 107 ? -0.327 25.778 44.757 1.00 47.16 107 ALA A O 1
#

pLDDT: mean 83.15, std 13.83, range [47.16, 96.94]